Protein AF-A0AAD7ERV7-F1 (afdb_monomer)

Solvent-accessible surface area (backbone atoms only — not comparable to full-atom values): 2906 Å² total; per-residue (Å²): 109,76,72,56,49,61,59,49,45,64,69,38,36,63,53,22,47,47,48,13,59,75,68,74,34,73,70,45,22,47,70,46,48,51,51,53,49,55,51,49,54,50,49,52,63,70,68,46,80,80,130

Structure (mmCIF, N/CA/C/O backbone):
data_AF-A0AAD7ERV7-F1
#
_entry.id   AF-A0AAD7ERV7-F1
#
loop_
_atom_site.group_PDB
_atom_site.id
_atom_site.type_symbol
_atom_site.label_atom_id
_atom_site.label_alt_id
_atom_site.label_comp_id
_atom_site.label_asym_id
_atom_site.label_entity_id
_atom_site.label_seq_id
_atom_site.pdbx_PDB_ins_code
_atom_site.Cartn_x
_atom_site.Cartn_y
_atom_site.Cartn_z
_atom_site.occupancy
_atom_site.B_iso_or_equiv
_atom_site.auth_seq_id
_atom_site.auth_comp_id
_atom_site.auth_asym_id
_atom_site.auth_atom_id
_atom_site.pdbx_PDB_model_num
ATOM 1 N N . ILE A 1 1 ? 11.727 -7.264 -14.494 1.00 48.41 1 ILE A N 1
ATOM 2 C CA . ILE A 1 1 ? 11.115 -6.485 -13.385 1.00 48.41 1 ILE A CA 1
ATOM 3 C C . ILE A 1 1 ? 9.732 -7.040 -13.006 1.00 48.41 1 ILE A C 1
ATOM 5 O O . ILE A 1 1 ? 9.561 -7.413 -11.854 1.00 48.41 1 ILE A O 1
ATOM 9 N N . HIS A 1 2 ? 8.805 -7.241 -13.956 1.00 41.72 2 HIS A N 1
ATOM 10 C CA . HIS A 1 2 ? 7.467 -7.825 -13.705 1.00 41.72 2 HIS A CA 1
ATOM 11 C C . HIS A 1 2 ? 7.463 -9.155 -12.900 1.00 41.72 2 HIS A C 1
ATOM 13 O O . HIS A 1 2 ? 6.733 -9.279 -11.919 1.00 41.72 2 HIS A O 1
ATOM 19 N N . ASN A 1 3 ? 8.342 -10.113 -13.230 1.00 45.56 3 ASN A N 1
ATOM 20 C CA . ASN A 1 3 ? 8.427 -11.413 -12.533 1.00 45.56 3 ASN A CA 1
ATOM 21 C C . ASN A 1 3 ? 9.104 -11.368 -11.149 1.00 45.56 3 ASN A C 1
ATOM 23 O O . ASN A 1 3 ? 8.883 -12.255 -10.326 1.00 45.56 3 ASN A O 1
ATOM 27 N N . ALA A 1 4 ? 9.923 -10.349 -10.873 1.00 50.03 4 ALA A N 1
ATOM 28 C CA . ALA A 1 4 ? 10.573 -10.191 -9.570 1.00 50.03 4 ALA A CA 1
ATOM 29 C C . ALA A 1 4 ? 9.592 -9.629 -8.528 1.00 50.03 4 ALA A C 1
ATOM 31 O O . ALA A 1 4 ? 9.636 -10.021 -7.367 1.00 50.03 4 ALA A O 1
ATOM 32 N N . MET A 1 5 ? 8.651 -8.778 -8.954 1.00 53.47 5 MET A N 1
ATOM 33 C CA . MET A 1 5 ? 7.601 -8.237 -8.089 1.00 53.47 5 MET A CA 1
ATOM 34 C C . MET A 1 5 ? 6.537 -9.273 -7.729 1.00 53.47 5 MET A C 1
ATOM 36 O O . MET A 1 5 ? 6.158 -9.350 -6.568 1.00 53.47 5 MET A O 1
ATOM 40 N N . GLN A 1 6 ? 6.078 -10.108 -8.668 1.00 51.56 6 GLN A N 1
ATOM 41 C CA . GLN A 1 6 ? 5.115 -11.163 -8.317 1.00 51.56 6 GLN A CA 1
ATOM 42 C C . GLN A 1 6 ? 5.682 -12.141 -7.277 1.00 51.56 6 GLN A C 1
ATOM 44 O O . GLN A 1 6 ? 4.983 -12.489 -6.327 1.00 51.56 6 GLN A O 1
ATOM 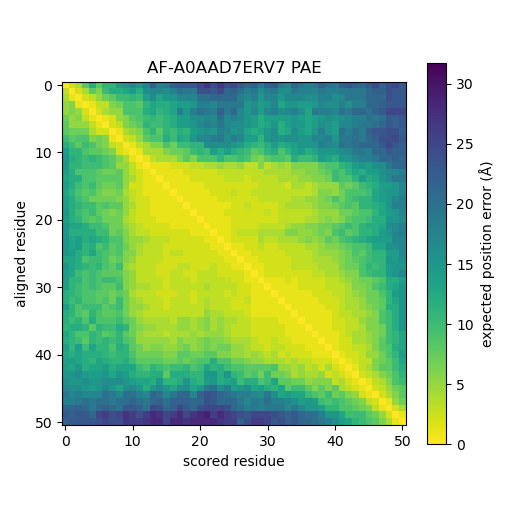49 N N . ASN A 1 7 ? 6.959 -12.515 -7.406 1.00 50.44 7 ASN A N 1
ATOM 50 C CA . ASN A 1 7 ? 7.619 -13.409 -6.453 1.00 50.44 7 ASN A CA 1
ATOM 51 C C . ASN A 1 7 ? 8.025 -12.704 -5.144 1.00 50.44 7 ASN A C 1
ATOM 53 O O . ASN A 1 7 ? 7.885 -13.283 -4.071 1.00 50.44 7 ASN A O 1
ATOM 57 N N . GLY A 1 8 ? 8.459 -11.439 -5.195 1.00 52.59 8 GLY A N 1
ATOM 58 C CA . GLY A 1 8 ? 8.824 -10.660 -4.005 1.00 52.59 8 GLY A CA 1
ATOM 59 C C . GLY A 1 8 ? 7.620 -10.214 -3.169 1.00 52.59 8 GLY A C 1
ATOM 60 O O . GLY A 1 8 ? 7.660 -10.263 -1.941 1.00 52.59 8 GLY A O 1
ATOM 61 N N . ILE A 1 9 ? 6.506 -9.850 -3.811 1.00 50.53 9 ILE A N 1
ATOM 62 C CA . ILE A 1 9 ? 5.278 -9.430 -3.122 1.00 50.53 9 ILE A CA 1
ATOM 63 C C . ILE A 1 9 ? 4.573 -10.623 -2.458 1.00 50.53 9 ILE A C 1
ATOM 65 O O . ILE A 1 9 ? 3.900 -10.439 -1.448 1.00 50.53 9 ILE A O 1
ATOM 69 N N . GLY A 1 10 ? 4.757 -11.851 -2.960 1.00 52.81 10 GLY A N 1
ATOM 70 C CA . GLY A 1 10 ? 4.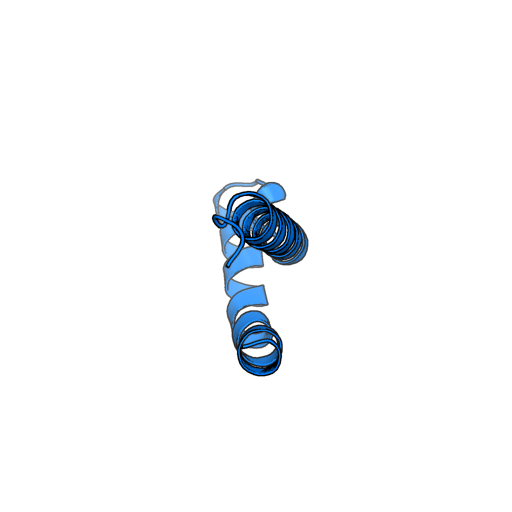305 -13.064 -2.269 1.00 52.81 10 GLY A CA 1
ATOM 71 C C . GLY A 1 10 ? 4.899 -13.191 -0.860 1.00 52.81 10 GLY A C 1
ATOM 72 O O . GLY A 1 10 ? 4.162 -13.453 0.087 1.00 52.81 10 GLY A O 1
ATOM 73 N N . GLY A 1 11 ? 6.199 -12.903 -0.710 1.00 61.12 11 GLY A N 1
ATOM 74 C CA . GLY A 1 11 ? 6.875 -12.839 0.593 1.00 61.12 11 GLY A CA 1
ATOM 75 C C . GLY A 1 11 ? 6.540 -11.583 1.408 1.00 61.12 11 GLY A C 1
ATOM 76 O O . GLY A 1 11 ? 6.481 -11.642 2.632 1.00 61.12 11 GLY A O 1
ATOM 77 N N . LEU A 1 12 ? 6.256 -10.457 0.747 1.00 69.94 12 LEU A N 1
ATOM 78 C CA . LEU A 1 12 ? 5.912 -9.194 1.414 1.00 69.94 12 LEU A CA 1
ATOM 79 C C . LEU A 1 12 ? 4.430 -9.070 1.788 1.00 69.94 12 LEU A C 1
ATOM 81 O O . LEU A 1 12 ? 4.085 -8.175 2.553 1.00 69.94 12 LEU A O 1
ATOM 85 N N . ARG A 1 13 ? 3.532 -9.932 1.290 1.00 78.06 13 ARG A N 1
ATOM 86 C CA . ARG A 1 13 ? 2.093 -9.843 1.596 1.00 78.06 13 ARG A CA 1
ATOM 87 C C . ARG A 1 13 ? 1.849 -9.895 3.098 1.00 78.06 13 ARG A C 1
ATOM 89 O O . ARG A 1 13 ? 1.155 -9.044 3.637 1.00 78.06 13 ARG A O 1
ATOM 96 N N . GLN A 1 14 ? 2.501 -10.836 3.771 1.00 81.81 14 GLN A N 1
ATOM 97 C CA . GLN A 1 14 ? 2.409 -10.980 5.21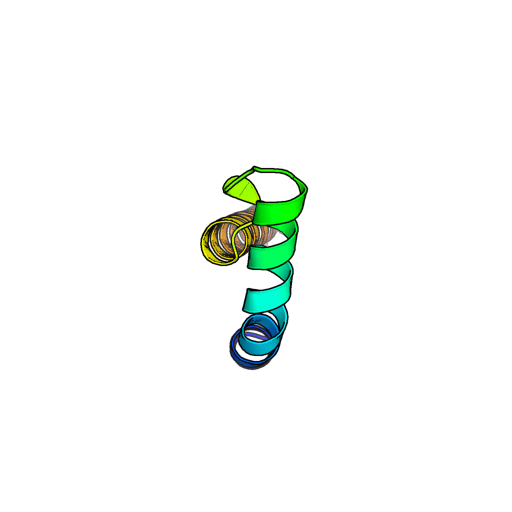8 1.00 81.81 14 GLN A CA 1
ATOM 98 C C . GLN A 1 14 ? 3.022 -9.779 5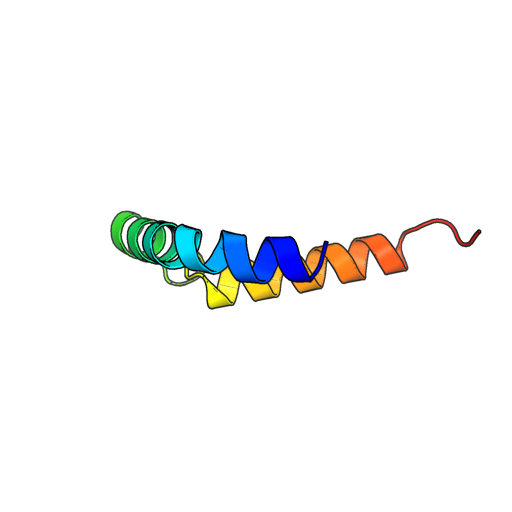.958 1.00 81.81 14 GLN A C 1
ATOM 100 O O . GLN A 1 14 ? 2.513 -9.375 6.999 1.00 81.81 14 GLN A O 1
ATOM 105 N N . THR A 1 15 ? 4.072 -9.164 5.405 1.00 82.44 15 THR A N 1
ATOM 106 C CA . THR A 1 15 ? 4.660 -7.922 5.927 1.00 82.44 15 THR A CA 1
ATOM 107 C C . THR A 1 15 ? 3.678 -6.760 5.835 1.00 82.44 15 THR A C 1
ATOM 109 O O . THR A 1 15 ? 3.441 -6.088 6.832 1.00 82.44 15 THR A O 1
ATOM 112 N N . PHE A 1 16 ? 3.073 -6.545 4.669 1.00 83.62 16 PHE A N 1
ATOM 113 C CA . PHE A 1 16 ? 2.090 -5.486 4.451 1.00 83.62 16 PHE A CA 1
ATOM 114 C C . PHE A 1 16 ? 0.835 -5.680 5.306 1.00 83.62 16 PHE A C 1
ATOM 116 O O . PHE A 1 16 ? 0.377 -4.739 5.947 1.00 83.62 16 PHE A O 1
ATOM 123 N N . ASP A 1 17 ? 0.334 -6.911 5.417 1.00 83.19 17 ASP A N 1
ATOM 124 C CA . ASP A 1 17 ? -0.814 -7.217 6.274 1.00 83.19 17 ASP A CA 1
ATOM 125 C C . ASP A 1 17 ? -0.483 -7.013 7.766 1.00 83.19 17 ASP A C 1
ATOM 127 O O . ASP A 1 17 ? -1.324 -6.540 8.534 1.00 83.19 17 ASP A O 1
ATOM 131 N N . ASN A 1 18 ? 0.751 -7.306 8.193 1.00 85.69 18 ASN A N 1
ATOM 132 C CA . ASN A 1 18 ? 1.210 -7.009 9.552 1.00 85.69 18 ASN A CA 1
ATOM 133 C C . ASN A 1 18 ? 1.366 -5.503 9.803 1.00 85.69 18 ASN A C 1
ATOM 135 O O . ASN A 1 18 ? 0.985 -5.041 10.876 1.00 85.69 18 ASN A O 1
ATOM 139 N N . LEU A 1 19 ? 1.874 -4.733 8.836 1.00 84.94 19 LEU A N 1
ATOM 140 C CA . LEU A 1 19 ? 1.941 -3.270 8.930 1.00 84.94 19 LEU A CA 1
ATOM 141 C C . LEU A 1 19 ? 0.537 -2.669 9.033 1.00 84.94 19 LEU A C 1
ATOM 143 O O . LEU A 1 19 ? 0.283 -1.861 9.923 1.00 84.94 19 LEU A O 1
ATOM 147 N N . ALA A 1 20 ? -0.396 -3.134 8.200 1.00 88.69 20 ALA A N 1
ATOM 148 C CA . ALA A 1 20 ? -1.788 -2.704 8.249 1.00 88.69 20 ALA A CA 1
ATOM 149 C C . ALA A 1 20 ? -2.428 -2.975 9.618 1.00 88.69 20 ALA A C 1
ATOM 151 O O . ALA A 1 20 ? -3.157 -2.134 10.140 1.00 88.69 20 ALA A O 1
ATOM 152 N N . ARG A 1 21 ? -2.110 -4.114 10.245 1.00 88.81 21 ARG A N 1
ATOM 153 C CA . ARG A 1 21 ? -2.548 -4.427 11.614 1.00 88.81 21 ARG A CA 1
ATOM 154 C C . ARG A 1 21 ? -1.861 -3.568 12.675 1.00 88.81 21 ARG A C 1
ATOM 156 O O . ARG A 1 21 ? -2.546 -3.102 13.577 1.00 88.81 21 ARG A O 1
ATOM 163 N N . MET A 1 22 ? -0.547 -3.348 12.585 1.00 88.69 22 MET A N 1
ATOM 164 C CA . MET A 1 22 ? 0.199 -2.527 13.555 1.00 88.69 22 MET A CA 1
ATOM 165 C C . MET A 1 22 ? -0.289 -1.081 13.580 1.00 88.69 22 MET A C 1
ATOM 167 O O . MET A 1 22 ? -0.434 -0.507 14.655 1.00 88.69 22 MET A O 1
ATOM 171 N N . PHE A 1 23 ? -0.551 -0.502 12.409 1.00 89.12 23 PHE A N 1
ATOM 172 C CA . PHE A 1 23 ? -1.026 0.875 12.293 1.00 89.12 23 PHE A CA 1
ATOM 173 C C . PHE A 1 23 ? -2.551 0.997 12.335 1.00 89.12 23 PHE A C 1
ATOM 175 O O . PHE A 1 23 ? -3.065 2.112 12.331 1.00 89.12 23 PHE A O 1
ATOM 182 N N . ASN A 1 24 ? -3.270 -0.132 12.391 1.00 90.25 24 ASN A N 1
ATOM 183 C CA . ASN A 1 24 ? -4.722 -0.198 12.234 1.00 90.25 24 ASN A CA 1
ATOM 184 C C . ASN A 1 24 ? -5.208 0.582 10.994 1.00 90.25 24 ASN A C 1
ATOM 186 O O . ASN A 1 24 ? -6.211 1.294 11.032 1.00 90.25 24 ASN A O 1
ATOM 190 N N . ASP A 1 25 ? -4.459 0.465 9.896 1.00 89.19 25 ASP A N 1
ATOM 191 C CA . ASP A 1 25 ? -4.678 1.210 8.662 1.00 89.19 25 ASP A CA 1
ATOM 192 C C . ASP A 1 25 ? -4.587 0.283 7.444 1.00 89.19 25 ASP A C 1
ATOM 194 O O . ASP A 1 25 ? -3.535 -0.254 7.092 1.00 89.19 25 ASP A O 1
ATOM 198 N N . SER A 1 26 ? -5.722 0.124 6.765 1.00 86.88 26 SER A N 1
ATOM 199 C CA . SER A 1 26 ? -5.848 -0.711 5.568 1.00 86.88 26 SER A CA 1
ATOM 200 C C . SER A 1 26 ? -5.111 -0.161 4.339 1.00 86.88 26 SER A C 1
ATOM 202 O O . SER A 1 26 ? -4.900 -0.906 3.376 1.00 86.88 26 SER A O 1
ATOM 204 N N . SER A 1 27 ? -4.667 1.100 4.351 1.00 85.50 27 SER A N 1
ATOM 205 C CA . SER A 1 27 ? -3.851 1.688 3.280 1.00 85.50 27 SER A CA 1
ATOM 206 C C . SER A 1 27 ? -2.526 0.939 3.086 1.00 85.50 27 SER A C 1
ATOM 208 O O . SER A 1 27 ? -2.033 0.841 1.964 1.00 85.50 27 SER A O 1
ATOM 210 N N . TRP A 1 28 ? -2.014 0.310 4.150 1.00 84.69 28 TRP A N 1
ATOM 211 C CA . TRP A 1 28 ? -0.786 -0.488 4.145 1.00 84.69 28 TRP A CA 1
ATOM 212 C C . TRP A 1 28 ? -0.954 -1.916 3.637 1.00 84.69 28 TRP A C 1
ATOM 214 O O . TRP A 1 28 ? 0.035 -2.641 3.540 1.00 84.69 28 TRP A O 1
ATOM 224 N N . THR A 1 29 ? -2.176 -2.335 3.298 1.00 85.44 29 THR A N 1
ATOM 225 C CA . THR A 1 29 ? -2.401 -3.661 2.715 1.00 85.44 29 THR A CA 1
ATOM 226 C C . THR A 1 29 ? -1.654 -3.810 1.397 1.00 85.44 29 THR A C 1
ATOM 228 O O . THR A 1 29 ? -1.437 -2.857 0.642 1.00 85.44 29 THR A O 1
ATOM 231 N N . ARG A 1 30 ? -1.289 -5.055 1.094 1.00 83.31 30 ARG A N 1
ATOM 232 C CA . ARG A 1 30 ? -0.536 -5.396 -0.112 1.00 83.31 30 ARG A CA 1
ATOM 233 C C . ARG A 1 30 ? -1.212 -4.892 -1.387 1.00 83.31 30 ARG A C 1
ATOM 235 O O . ARG A 1 30 ? -0.524 -4.439 -2.295 1.00 83.31 30 ARG A O 1
ATOM 242 N N . ASP A 1 31 ? -2.537 -4.976 -1.459 1.00 83.8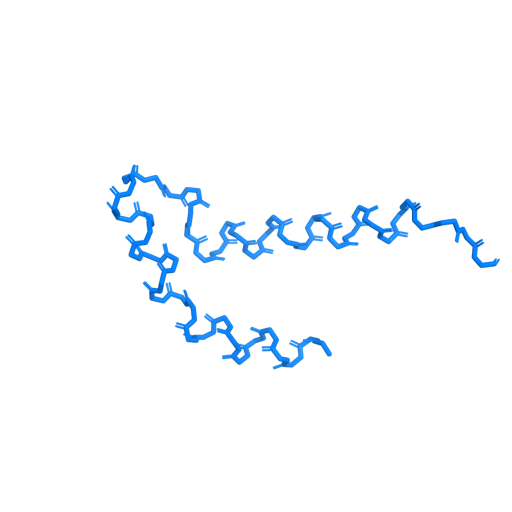1 31 ASP A N 1
ATOM 243 C CA . ASP A 1 31 ? -3.284 -4.593 -2.658 1.00 83.81 31 ASP A CA 1
ATOM 244 C C . ASP A 1 31 ? -3.288 -3.068 -2.859 1.00 83.81 31 ASP A C 1
ATOM 246 O O . ASP A 1 31 ? -3.072 -2.595 -3.978 1.00 83.81 31 ASP A O 1
ATOM 250 N N . ASN A 1 32 ? -3.396 -2.291 -1.777 1.00 84.44 32 ASN A N 1
ATOM 251 C CA . ASN A 1 32 ? -3.269 -0.834 -1.835 1.00 84.44 32 ASN A CA 1
ATOM 252 C C . ASN A 1 32 ? -1.848 -0.398 -2.208 1.00 84.44 32 ASN A C 1
ATOM 254 O O . ASN A 1 32 ? -1.673 0.429 -3.103 1.00 84.44 32 ASN A O 1
ATOM 258 N N . MET A 1 33 ? -0.828 -1.005 -1.598 1.00 83.19 33 MET A N 1
ATOM 259 C CA . MET A 1 33 ? 0.573 -0.706 -1.910 1.00 83.19 33 MET A CA 1
ATOM 260 C C . MET A 1 33 ? 0.944 -1.086 -3.349 1.00 83.19 33 MET A C 1
ATOM 262 O O . MET A 1 33 ? 1.651 -0.339 -4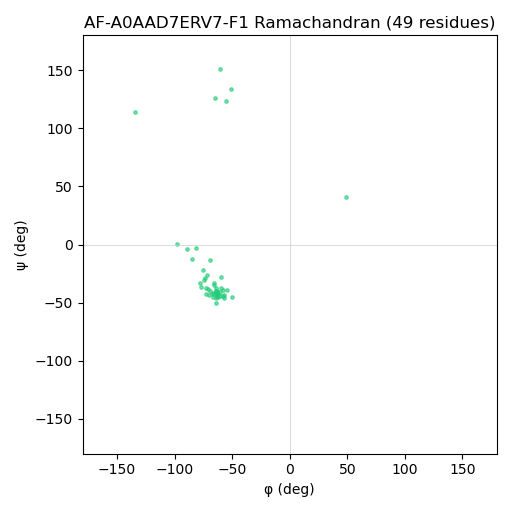.027 1.00 83.19 33 MET A O 1
ATOM 266 N N . GLN A 1 34 ? 0.413 -2.200 -3.861 1.00 82.25 34 GLN A N 1
ATOM 267 C CA . GLN A 1 34 ? 0.578 -2.573 -5.265 1.00 82.25 34 GLN A CA 1
ATOM 268 C C . GLN A 1 34 ? -0.068 -1.541 -6.201 1.00 82.25 34 GLN A C 1
ATOM 270 O O . GLN A 1 34 ? 0.536 -1.163 -7.204 1.00 82.25 34 GLN A O 1
ATOM 275 N N . SER A 1 35 ? -1.270 -1.065 -5.871 1.00 83.25 35 SER A N 1
ATOM 276 C CA . SER A 1 35 ? -1.964 -0.042 -6.658 1.00 83.25 35 SER A CA 1
ATOM 277 C C . SER A 1 35 ? -1.197 1.289 -6.675 1.00 83.25 35 SER A C 1
ATOM 279 O O . SER A 1 35 ? -0.980 1.866 -7.742 1.00 83.25 35 SER A O 1
ATOM 281 N N . PHE A 1 36 ? -0.690 1.735 -5.518 1.00 81.00 36 PHE A N 1
ATOM 282 C CA . PHE A 1 36 ? 0.162 2.926 -5.411 1.00 81.00 36 PHE A CA 1
ATOM 283 C C . PHE A 1 36 ? 1.420 2.825 -6.270 1.00 81.00 36 PHE A C 1
ATOM 285 O O . PHE A 1 36 ? 1.764 3.772 -6.976 1.00 81.00 36 PHE A O 1
ATOM 292 N N . TYR A 1 37 ? 2.094 1.676 -6.249 1.00 77.25 37 TYR A N 1
ATOM 293 C CA . TYR A 1 37 ? 3.286 1.474 -7.063 1.00 77.25 37 TYR A CA 1
ATOM 294 C C . TYR A 1 37 ? 2.975 1.546 -8.562 1.00 77.25 37 TYR A C 1
ATOM 296 O O . TYR A 1 37 ? 3.682 2.230 -9.295 1.00 77.25 37 TYR A O 1
ATOM 304 N N . LEU A 1 38 ? 1.894 0.904 -9.020 1.00 80.88 38 LEU A N 1
ATOM 305 C CA . LEU A 1 38 ? 1.467 0.971 -10.424 1.00 80.88 38 LEU A CA 1
ATOM 306 C C . LEU A 1 38 ? 1.151 2.408 -10.865 1.00 80.88 38 LEU A C 1
ATOM 308 O O . LEU A 1 38 ? 1.459 2.792 -11.993 1.00 80.88 38 LEU A O 1
ATOM 312 N N . LEU A 1 39 ? 0.563 3.216 -9.979 1.00 80.25 39 LEU A N 1
ATOM 313 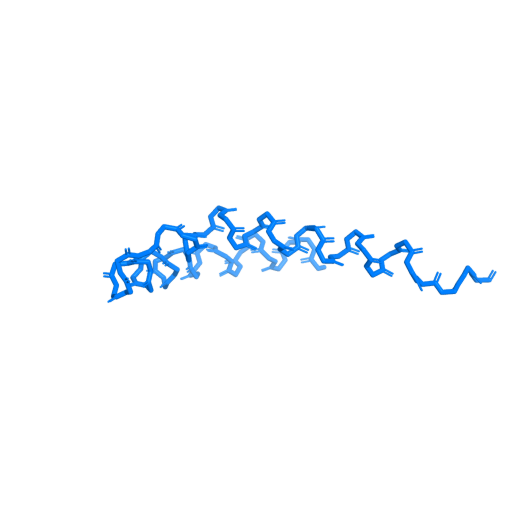C CA . LEU A 1 39 ? 0.320 4.636 -10.235 1.00 80.25 39 LEU A CA 1
ATOM 314 C C . LEU A 1 39 ? 1.623 5.439 -10.328 1.00 80.25 39 LEU A C 1
ATOM 316 O O . LEU A 1 39 ? 1.753 6.273 -11.224 1.00 80.25 39 LEU A O 1
ATOM 320 N N . LEU A 1 40 ? 2.586 5.186 -9.437 1.00 76.88 40 LEU A N 1
ATOM 321 C CA . LEU A 1 40 ? 3.902 5.829 -9.472 1.00 76.88 40 LEU A CA 1
ATOM 322 C C . LEU A 1 40 ? 4.681 5.460 -10.735 1.00 76.88 40 LEU A C 1
ATOM 324 O O . LEU A 1 40 ? 5.208 6.349 -11.395 1.00 76.88 40 LEU A O 1
ATOM 328 N N . ASP A 1 41 ? 4.707 4.180 -11.102 1.00 75.25 41 ASP A N 1
ATOM 329 C CA . ASP A 1 41 ? 5.376 3.686 -12.308 1.00 75.25 41 ASP A CA 1
ATOM 330 C C . ASP A 1 41 ? 4.776 4.325 -13.569 1.00 75.25 41 ASP A C 1
ATOM 332 O O . ASP A 1 41 ? 5.492 4.866 -14.412 1.00 75.25 41 ASP A O 1
ATOM 336 N N . ARG A 1 42 ? 3.439 4.401 -13.641 1.00 74.69 42 ARG A N 1
ATOM 337 C CA . ARG A 1 42 ? 2.735 5.094 -14.727 1.00 74.69 42 ARG A CA 1
ATOM 338 C C . ARG A 1 42 ? 3.032 6.596 -14.758 1.00 74.69 42 ARG A C 1
ATOM 340 O O . ARG A 1 42 ? 3.177 7.160 -15.839 1.00 74.69 42 ARG A O 1
ATOM 347 N N . SER A 1 43 ? 3.110 7.249 -13.598 1.00 70.94 43 SER A N 1
ATOM 348 C CA . SER A 1 43 ? 3.443 8.676 -13.489 1.00 70.94 43 SER A CA 1
ATOM 349 C C . SER A 1 43 ? 4.881 8.964 -13.925 1.00 70.94 43 SER A C 1
ATOM 351 O O . SER A 1 43 ? 5.126 9.925 -14.652 1.00 70.94 43 SER A O 1
ATOM 353 N N . LEU A 1 44 ? 5.829 8.112 -13.531 1.00 67.12 44 LEU A N 1
ATOM 354 C CA . LEU A 1 44 ? 7.223 8.194 -13.964 1.00 67.12 44 LEU A CA 1
ATOM 355 C C . LEU A 1 44 ? 7.348 7.968 -15.471 1.00 67.12 44 LEU A C 1
ATOM 357 O O . LEU A 1 44 ? 8.085 8.694 -16.126 1.00 67.12 44 LEU A O 1
ATOM 361 N N . TYR A 1 45 ? 6.589 7.023 -16.030 1.00 64.94 45 TYR A N 1
ATOM 362 C CA . TYR A 1 45 ? 6.552 6.788 -17.473 1.00 64.94 45 TYR A CA 1
ATOM 363 C C . TYR A 1 45 ? 5.992 7.991 -18.249 1.00 64.94 45 TYR A C 1
ATOM 365 O O . TYR A 1 45 ? 6.515 8.343 -19.300 1.00 64.94 45 TYR A O 1
ATOM 373 N N . LEU A 1 46 ? 4.954 8.653 -17.725 1.00 64.94 46 LEU A N 1
ATOM 374 C CA . LEU A 1 46 ? 4.342 9.839 -18.342 1.00 64.94 46 LEU A CA 1
ATOM 375 C C . LEU A 1 46 ? 5.200 11.108 -18.227 1.00 64.94 46 LEU A C 1
ATOM 377 O O . LEU A 1 46 ? 5.091 11.983 -19.079 1.00 64.94 46 LEU A O 1
ATOM 381 N N . ASN A 1 47 ? 6.023 11.218 -17.182 1.00 60.47 47 ASN A N 1
ATOM 382 C CA . ASN A 1 47 ? 6.912 12.361 -16.951 1.00 60.47 47 ASN A CA 1
ATOM 383 C C . ASN A 1 47 ? 8.354 12.116 -17.415 1.00 60.47 47 ASN A C 1
ATOM 385 O O . ASN A 1 47 ? 9.205 12.994 -17.257 1.00 60.47 47 ASN A O 1
ATOM 389 N N . ALA A 1 48 ? 8.653 10.941 -17.971 1.00 56.88 48 ALA A N 1
ATOM 390 C CA . ALA A 1 48 ? 9.934 10.706 -18.609 1.00 56.88 48 ALA A CA 1
ATOM 391 C C . ALA A 1 48 ? 10.033 11.629 -19.838 1.00 56.88 48 ALA A C 1
ATOM 393 O O . ALA A 1 48 ? 9.116 11.618 -20.665 1.00 56.88 48 ALA A O 1
ATOM 394 N N . PRO A 1 49 ? 11.097 12.447 -19.973 1.00 49.25 49 PRO A N 1
ATOM 395 C CA . PRO A 1 49 ? 11.309 13.204 -21.196 1.00 49.25 49 PRO A CA 1
ATOM 396 C C . PRO A 1 49 ? 11.334 12.206 -22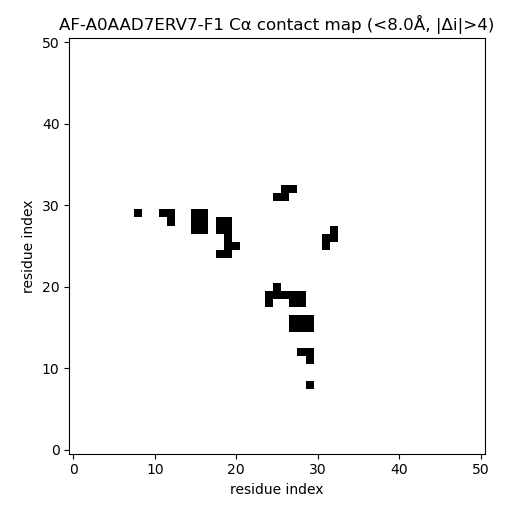.355 1.00 49.25 49 PRO A C 1
ATOM 398 O O . PRO A 1 49 ? 12.073 11.221 -22.315 1.00 49.25 49 PRO A O 1
ATOM 401 N N . ASN A 1 50 ? 10.444 12.427 -23.322 1.00 56.75 50 ASN A N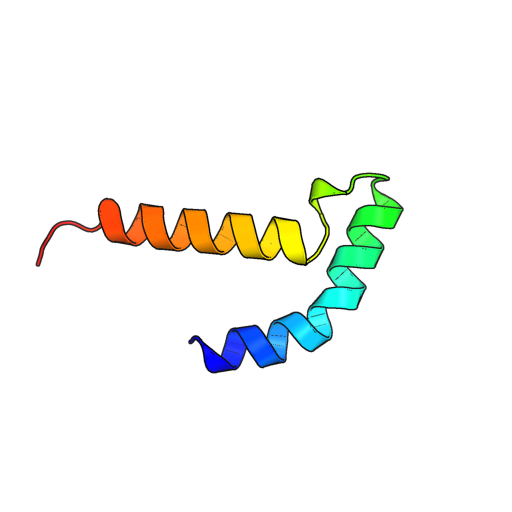 1
ATOM 402 C CA . ASN A 1 50 ? 10.305 11.585 -24.503 1.00 56.75 50 ASN A CA 1
ATOM 403 C C . ASN A 1 50 ? 11.695 11.396 -25.155 1.00 56.75 50 ASN A C 1
ATOM 405 O O . ASN A 1 50 ? 12.421 12.392 -25.239 1.00 56.75 50 ASN A O 1
ATOM 409 N N . PRO A 1 51 ? 12.084 10.165 -25.543 1.00 55.84 51 PRO A N 1
ATOM 410 C CA . PRO A 1 51 ? 13.405 9.882 -26.108 1.00 55.84 51 PRO A CA 1
ATOM 411 C C . PRO A 1 51 ? 13.710 10.689 -27.374 1.00 55.84 51 PRO A C 1
ATOM 413 O O . PRO A 1 51 ? 12.755 11.047 -28.105 1.00 55.84 51 PRO A O 1
#

pLDDT: mean 72.13, std 14.78, range [41.72, 90.25]

Radius of gyration: 13.44 Å; Cα contacts (8 Å, |Δi|>4): 23; chains: 1; bounding box: 19×27×40 Å

Secondary structure (DSSP, 8-state):
-HHHHHHHHHHHHHHHHHHHHHTT-GGGSHHHHHHHHHHHHHHHHHHSPP-

Mean predicted aligned error: 9.16 Å

Sequence (51 aa):
IHNAMQNGIGGLRQTFDNLARMFNDSSWTRDNMQSFYLLLDRSLYLNAPNP

Foldseek 3Di:
DVVVCVVVLVVCQVVQVVVCVVVVHCCSGSVNVVVVVVVVVVVCVVPPDDD

Organism: NCBI:txid1033008